Protein AF-A0A0P7USP6-F1 (afdb_monomer_lite)

pLDDT: mean 90.41, std 5.99, range [73.12, 97.75]

Sequence (71 aa):
MLEKEKFPQEYFPECKWSRKGFIRTRWALADCAFDLVNIHLFHDASNLVAWEKSPSVYSGTRQKALGYVLD

Radius of gyration: 14.47 Å; chains: 1; bounding box: 33×25×40 Å

Foldseek 3Di:
DKDWDADDCVLPVVDPDDPWTKIWDWDDDPPDIDIDIDGGQDDPVVVVVCVVDPNDSSVVSVVVRVVVVVD

Organism: Scleropages formosus (NCBI:txid113540)

InterPro domains:
  IPR036691 Endonuclease/exonuclease/phosphatase superfamily [G3DSA:3.60.10.10] (10-66)
  IPR036691 Endonuclease/exonuclease/phosphatase superfamily [SSF56219] (4-66)
  IPR039737 Type I inositol 1,4,5-trisphosphate 5-phosphatase [PTHR12997] (1-71)

Structure (mmCIF, N/CA/C/O backbone):
data_AF-A0A0P7USP6-F1
#
_entry.id   AF-A0A0P7USP6-F1
#
loop_
_atom_site.group_PDB
_atom_site.id
_atom_site.type_symbol
_atom_site.label_atom_id
_atom_site.label_alt_id
_atom_site.label_comp_id
_atom_site.label_asym_id
_atom_site.label_entity_id
_atom_site.label_seq_id
_atom_site.pdbx_PDB_ins_code
_atom_site.Cartn_x
_atom_site.Cartn_y
_atom_site.Cartn_z
_atom_site.occupancy
_atom_site.B_iso_or_equiv
_atom_site.auth_seq_id
_atom_site.auth_comp_id
_atom_site.auth_asym_id
_atom_site.auth_atom_id
_atom_site.pdbx_PDB_model_num
ATOM 1 N N . MET A 1 1 ? -8.079 7.163 15.214 1.00 84.12 1 MET A N 1
ATOM 2 C CA . MET A 1 1 ? -6.765 7.774 14.908 1.00 84.12 1 MET A CA 1
ATOM 3 C C . MET A 1 1 ? -6.572 7.741 13.402 1.00 84.12 1 MET A C 1
ATOM 5 O O . MET A 1 1 ? -6.875 6.710 12.810 1.00 84.12 1 MET A O 1
ATOM 9 N N . LEU A 1 2 ? -6.174 8.860 12.795 1.00 94.00 2 LEU A N 1
ATOM 10 C CA . LEU A 1 2 ? -5.852 8.939 11.369 1.00 94.00 2 LEU A CA 1
ATOM 11 C C . LEU A 1 2 ? -4.342 8.778 11.211 1.00 94.00 2 LEU A C 1
ATOM 13 O O . 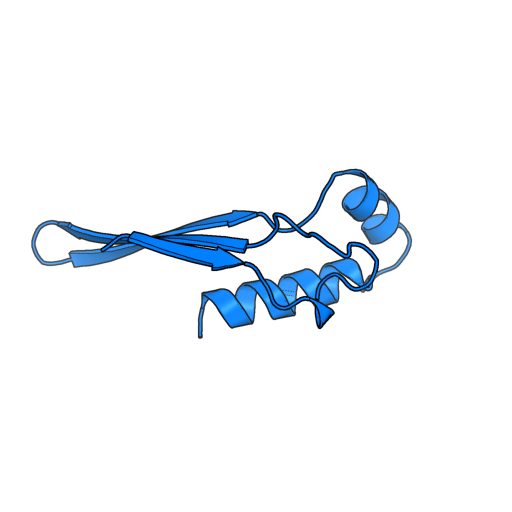LEU A 1 2 ? -3.590 9.595 11.736 1.00 94.00 2 LEU A O 1
ATOM 17 N N . GLU A 1 3 ? -3.927 7.759 10.477 1.00 96.19 3 GLU A N 1
ATOM 18 C CA . GLU A 1 3 ? -2.547 7.559 10.051 1.00 96.19 3 GLU A CA 1
ATOM 19 C C . GLU A 1 3 ? -2.461 7.873 8.557 1.00 96.19 3 GLU A C 1
ATOM 21 O O . GLU A 1 3 ? -3.299 7.438 7.761 1.00 96.19 3 GLU A O 1
ATOM 26 N N . LYS A 1 4 ? -1.475 8.682 8.176 1.00 96.44 4 LYS A N 1
ATOM 27 C CA . LYS A 1 4 ? -1.237 9.063 6.788 1.00 96.44 4 LYS A CA 1
ATOM 28 C C . LYS A 1 4 ? 0.257 9.140 6.554 1.00 96.44 4 LYS A C 1
ATOM 30 O O . LYS A 1 4 ? 0.903 10.073 7.027 1.00 96.44 4 LYS A O 1
ATOM 35 N N . GLU A 1 5 ? 0.763 8.220 5.750 1.00 95.44 5 GLU A N 1
ATOM 36 C CA . GLU A 1 5 ? 2.189 8.119 5.472 1.00 95.44 5 GLU A CA 1
ATOM 37 C C . GLU A 1 5 ? 2.469 8.050 3.976 1.00 95.44 5 GLU A C 1
ATOM 39 O O . GLU A 1 5 ? 1.643 7.612 3.167 1.00 95.44 5 GLU A O 1
ATOM 44 N N . LYS A 1 6 ? 3.652 8.536 3.601 1.00 94.50 6 LYS A N 1
ATOM 45 C CA . LYS A 1 6 ? 4.200 8.383 2.254 1.00 94.50 6 LYS A CA 1
ATOM 46 C C . LYS A 1 6 ? 5.134 7.187 2.245 1.00 94.50 6 LYS A C 1
ATOM 48 O O . LYS A 1 6 ? 5.841 6.960 3.219 1.00 94.50 6 LYS A O 1
ATOM 53 N N . PHE A 1 7 ? 5.186 6.482 1.122 1.00 93.62 7 PHE A N 1
ATOM 54 C CA . PHE A 1 7 ? 6.167 5.414 0.971 1.00 93.62 7 PHE A CA 1
ATOM 55 C C . PHE A 1 7 ? 7.601 5.955 0.939 1.00 93.62 7 PHE A C 1
ATOM 57 O O . PHE A 1 7 ? 7.810 7.076 0.456 1.00 93.62 7 PHE A O 1
ATOM 64 N N . PRO A 1 8 ? 8.584 5.145 1.378 1.00 91.81 8 PRO A N 1
ATOM 65 C CA . PRO A 1 8 ? 9.996 5.474 1.245 1.00 91.81 8 PRO A CA 1
ATOM 66 C C . PRO A 1 8 ? 10.376 5.832 -0.198 1.00 91.81 8 PRO A C 1
ATOM 68 O O . PRO A 1 8 ? 9.873 5.249 -1.166 1.00 91.81 8 PRO A O 1
ATOM 71 N N . GLN A 1 9 ? 11.275 6.805 -0.352 1.00 88.12 9 GLN A N 1
ATOM 72 C CA . GLN A 1 9 ? 11.678 7.322 -1.662 1.00 88.12 9 GLN A CA 1
ATOM 73 C C . GLN A 1 9 ? 12.338 6.237 -2.525 1.00 88.12 9 GLN A C 1
ATOM 75 O O . GLN A 1 9 ? 12.175 6.243 -3.748 1.00 88.12 9 GLN A O 1
ATOM 80 N N . GLU A 1 10 ? 13.031 5.274 -1.913 1.00 88.88 10 GLU A N 1
ATOM 81 C CA . GLU A 1 10 ? 13.663 4.153 -2.613 1.00 88.88 10 GLU A CA 1
ATOM 82 C C . GLU A 1 10 ? 12.668 3.227 -3.328 1.00 88.88 10 GLU A C 1
ATOM 84 O O . GLU A 1 10 ? 13.063 2.472 -4.216 1.00 88.88 10 GLU A O 1
ATOM 89 N N . TYR A 1 11 ? 11.376 3.280 -2.987 1.00 87.81 11 TYR A N 1
ATOM 90 C CA . TYR A 1 11 ? 10.349 2.504 -3.689 1.00 87.81 11 TYR A CA 1
ATOM 91 C C . TYR A 1 11 ? 9.970 3.172 -5.017 1.00 87.81 11 TYR A C 1
ATOM 93 O O . TYR A 1 11 ? 9.517 2.502 -5.944 1.00 87.81 11 TYR A O 1
ATOM 101 N N . PHE A 1 12 ? 10.201 4.483 -5.136 1.00 83.56 12 PHE A N 1
ATOM 102 C CA . PHE A 1 12 ? 9.843 5.303 -6.292 1.00 83.56 12 PHE A CA 1
ATOM 103 C C . PHE A 1 12 ? 11.022 6.184 -6.738 1.00 83.56 12 PHE A C 1
ATOM 105 O O . PHE A 1 12 ? 10.888 7.410 -6.781 1.00 83.56 12 PHE A O 1
ATOM 112 N N . PRO A 1 13 ? 12.179 5.592 -7.095 1.00 79.38 13 PRO A N 1
ATOM 113 C CA . PRO A 1 13 ? 13.418 6.339 -7.326 1.00 79.38 13 PRO A CA 1
ATOM 114 C C . PRO A 1 13 ? 13.306 7.345 -8.479 1.00 79.38 13 PRO A C 1
ATOM 116 O O . PRO A 1 13 ? 13.938 8.397 -8.450 1.00 79.38 13 PRO A O 1
ATOM 119 N N . GLU A 1 14 ? 12.450 7.066 -9.461 1.00 79.06 14 GLU A N 1
ATOM 120 C CA . GLU A 1 14 ? 12.221 7.942 -10.615 1.00 79.06 14 GLU A CA 1
ATOM 121 C C . GLU A 1 14 ? 11.366 9.178 -10.287 1.00 79.06 14 GLU A C 1
ATOM 123 O O . GLU A 1 14 ? 11.309 10.127 -11.067 1.00 79.06 14 GLU A O 1
ATOM 128 N N . CYS A 1 15 ? 10.711 9.209 -9.122 1.00 77.06 15 CYS A N 1
ATOM 129 C CA . CYS A 1 15 ? 9.809 10.287 -8.729 1.00 77.06 15 CYS A CA 1
ATOM 130 C C . CYS A 1 15 ? 10.279 10.951 -7.432 1.00 77.06 15 CYS A C 1
ATOM 132 O O . CYS A 1 15 ? 9.902 10.522 -6.345 1.00 77.06 15 CYS A O 1
ATOM 134 N N . LYS A 1 16 ? 11.050 12.043 -7.542 1.00 73.12 16 LYS A N 1
ATOM 135 C CA . LYS A 1 16 ? 11.611 12.794 -6.394 1.00 73.12 16 LYS A CA 1
ATOM 136 C C . LYS A 1 16 ? 10.578 13.271 -5.359 1.00 73.12 16 LYS A C 1
ATOM 138 O O . LYS A 1 16 ? 10.945 13.549 -4.226 1.00 73.12 16 LYS A O 1
ATOM 143 N N . TRP A 1 17 ? 9.311 13.415 -5.755 1.00 74.56 17 TRP A N 1
ATOM 144 C CA . TRP A 1 17 ? 8.224 13.910 -4.901 1.00 74.56 17 TRP A CA 1
ATOM 145 C C . TRP A 1 17 ? 6.970 13.061 -5.076 1.00 74.56 17 TRP A C 1
ATOM 147 O O . TRP A 1 17 ? 5.915 13.525 -5.519 1.00 74.56 17 TRP A O 1
ATOM 157 N N . SER A 1 18 ? 7.098 11.783 -4.738 1.00 83.94 18 SER A N 1
ATOM 158 C CA . SER A 1 18 ? 5.987 10.848 -4.823 1.00 83.94 18 SER A CA 1
ATOM 159 C C . SER A 1 18 ? 4.837 11.238 -3.879 1.00 83.94 18 SER A C 1
ATOM 161 O O . SER A 1 18 ? 5.029 11.604 -2.717 1.00 83.94 18 SER A O 1
ATOM 163 N N . ARG A 1 19 ? 3.603 11.145 -4.393 1.00 88.75 19 ARG A N 1
ATOM 164 C CA . ARG A 1 19 ? 2.356 11.211 -3.601 1.00 88.75 19 ARG A CA 1
ATOM 165 C C . ARG A 1 19 ? 1.818 9.814 -3.262 1.00 88.75 19 ARG A C 1
ATOM 167 O O . ARG A 1 19 ? 0.646 9.684 -2.908 1.00 88.75 19 ARG A O 1
ATOM 174 N N . LYS A 1 20 ? 2.629 8.774 -3.468 1.00 92.44 20 LYS A N 1
ATOM 175 C CA . LYS A 1 20 ? 2.275 7.386 -3.169 1.00 92.44 20 LYS A CA 1
ATOM 176 C C . LYS A 1 20 ? 2.455 7.131 -1.677 1.00 92.44 20 LYS A C 1
ATOM 178 O O . LYS A 1 20 ? 3.367 7.669 -1.051 1.00 92.44 20 LYS A O 1
ATOM 183 N N . GLY A 1 21 ? 1.549 6.354 -1.116 1.00 95.25 21 GLY A N 1
ATOM 184 C CA . GLY A 1 21 ? 1.444 6.157 0.320 1.00 95.25 21 GLY A CA 1
ATOM 185 C C . GLY A 1 21 ? 0.102 5.547 0.672 1.00 95.25 21 GLY A C 1
ATOM 186 O O . GLY A 1 21 ? -0.594 5.018 -0.203 1.00 95.25 21 GLY A O 1
ATOM 187 N N . PHE A 1 22 ? -0.279 5.668 1.934 1.00 96.69 22 PHE A N 1
ATOM 188 C CA . PHE A 1 22 ? -1.549 5.152 2.411 1.00 96.69 22 PHE A CA 1
ATOM 189 C C . PHE A 1 22 ? -2.192 6.074 3.441 1.00 96.69 22 PHE A C 1
ATOM 191 O O . PHE A 1 22 ? -1.567 6.971 4.014 1.00 96.69 22 PHE A O 1
ATOM 198 N N . ILE A 1 23 ? -3.483 5.847 3.639 1.00 97.75 23 ILE A N 1
ATOM 199 C CA . ILE A 1 23 ? -4.249 6.384 4.751 1.00 97.75 23 ILE A CA 1
ATOM 200 C C . ILE A 1 23 ? -4.857 5.197 5.482 1.00 97.75 23 ILE A C 1
ATOM 202 O O . ILE A 1 23 ? -5.539 4.384 4.855 1.00 97.75 23 ILE A O 1
ATOM 206 N N . ARG A 1 24 ? -4.643 5.119 6.794 1.00 97.19 24 ARG A N 1
ATOM 207 C CA . ARG A 1 24 ? -5.269 4.131 7.668 1.00 97.19 24 ARG A CA 1
ATOM 208 C C . ARG A 1 24 ? -6.138 4.827 8.703 1.00 97.19 24 ARG A C 1
ATOM 210 O O . ARG A 1 24 ? -5.771 5.837 9.305 1.00 97.19 24 ARG A O 1
ATOM 217 N N . THR A 1 25 ? -7.307 4.246 8.925 1.00 97.38 25 THR A N 1
A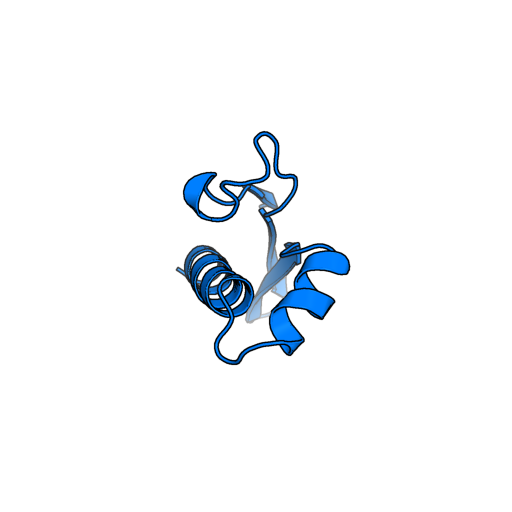TOM 218 C CA . THR A 1 25 ? -8.172 4.590 10.051 1.00 97.38 25 THR A CA 1
ATOM 219 C C . THR A 1 25 ? -8.537 3.318 10.795 1.00 97.38 25 THR A C 1
ATOM 221 O O . THR A 1 25 ? -8.950 2.343 10.171 1.00 97.38 25 THR A O 1
ATOM 224 N N . ARG A 1 26 ? -8.384 3.339 12.120 1.00 96.81 26 ARG A N 1
ATOM 225 C CA . ARG A 1 26 ? -8.823 2.253 13.000 1.00 96.81 26 ARG A CA 1
ATOM 226 C C . ARG A 1 26 ? -10.228 2.527 13.510 1.00 96.81 26 ARG A C 1
ATOM 228 O O . ARG A 1 26 ? -10.485 3.612 14.042 1.00 96.81 26 ARG A O 1
ATOM 235 N N . TRP A 1 27 ? -11.093 1.535 13.364 1.00 96.81 27 TRP A N 1
ATOM 236 C CA . TRP A 1 27 ? -12.489 1.553 13.774 1.00 96.81 27 TRP A CA 1
ATOM 237 C C . TRP A 1 27 ? -12.738 0.442 14.786 1.00 96.81 27 TRP A C 1
ATOM 239 O O . TRP A 1 27 ? -12.084 -0.599 14.758 1.00 96.81 27 TRP A O 1
ATOM 249 N N . ALA A 1 28 ? -13.693 0.676 15.676 1.00 97.25 28 ALA A N 1
ATOM 250 C CA . ALA A 1 28 ? -14.234 -0.335 16.566 1.00 97.25 28 ALA A CA 1
ATOM 251 C C . ALA A 1 28 ? -15.755 -0.298 16.428 1.00 97.25 28 ALA A C 1
ATOM 253 O O . ALA A 1 28 ? -16.369 0.753 16.627 1.00 97.25 28 ALA A O 1
ATOM 254 N N . LEU A 1 29 ? -16.346 -1.423 16.037 1.00 96.94 29 LEU A N 1
ATOM 255 C CA . LEU A 1 29 ? -17.787 -1.593 15.910 1.00 96.94 29 LEU A CA 1
ATOM 256 C C . LEU A 1 29 ? -18.188 -2.849 16.680 1.00 96.94 29 LEU A C 1
ATOM 258 O O . LEU A 1 29 ? -17.770 -3.950 16.322 1.00 96.94 29 LEU A O 1
ATOM 262 N N . ALA A 1 30 ? -18.998 -2.668 17.727 1.00 95.50 30 ALA A N 1
ATOM 263 C CA . ALA A 1 30 ? -19.277 -3.711 18.715 1.00 95.50 30 ALA A CA 1
ATOM 264 C C . ALA A 1 30 ? -17.961 -4.343 19.219 1.00 95.50 30 ALA A C 1
ATOM 266 O 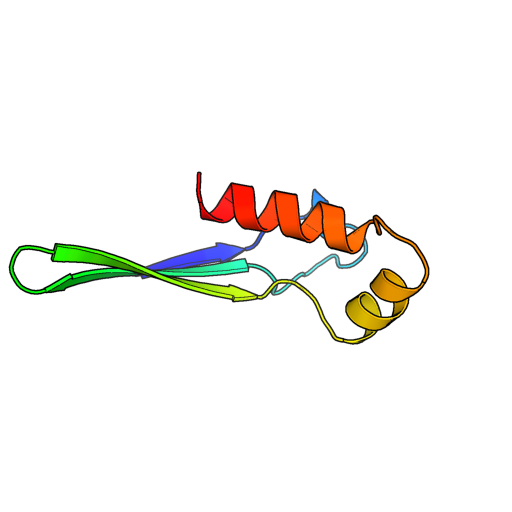O . ALA A 1 30 ? -17.038 -3.614 19.585 1.00 95.50 30 ALA A O 1
ATOM 267 N N . ASP A 1 31 ? -17.853 -5.669 19.171 1.00 95.94 31 ASP A N 1
ATOM 268 C CA . ASP A 1 31 ? -16.686 -6.421 19.643 1.00 95.94 31 ASP A CA 1
ATOM 269 C C . ASP A 1 31 ? -15.622 -6.640 18.548 1.00 95.94 31 ASP A C 1
ATOM 271 O O . ASP A 1 31 ? -14.748 -7.498 18.676 1.00 95.94 31 ASP A O 1
ATOM 275 N N . CYS A 1 32 ? -15.685 -5.882 17.446 1.00 97.50 32 CYS A N 1
ATOM 276 C CA . CYS A 1 32 ? -14.756 -5.998 16.326 1.00 97.50 32 CYS A CA 1
ATOM 277 C C . CYS A 1 32 ? -13.978 -4.696 16.105 1.00 97.50 32 CYS A C 1
ATOM 279 O O . CYS A 1 32 ? -14.547 -3.661 15.750 1.00 97.50 32 CYS A O 1
ATOM 281 N N . ALA A 1 33 ? -12.656 -4.764 16.269 1.00 97.06 33 ALA A N 1
ATOM 282 C CA . ALA A 1 33 ? -11.740 -3.712 15.848 1.00 97.06 33 ALA A CA 1
ATOM 283 C C . ALA A 1 33 ? -11.128 -4.063 14.487 1.00 97.06 33 ALA A C 1
ATOM 285 O O . ALA A 1 33 ? -10.661 -5.184 14.285 1.00 97.06 33 ALA A O 1
ATOM 286 N N . PHE A 1 34 ? -11.111 -3.106 13.562 1.00 95.88 34 PHE A N 1
ATOM 287 C CA . PHE A 1 34 ? -10.551 -3.298 12.226 1.00 95.88 34 PHE A CA 1
ATOM 288 C C . PHE A 1 34 ? -9.960 -2.005 11.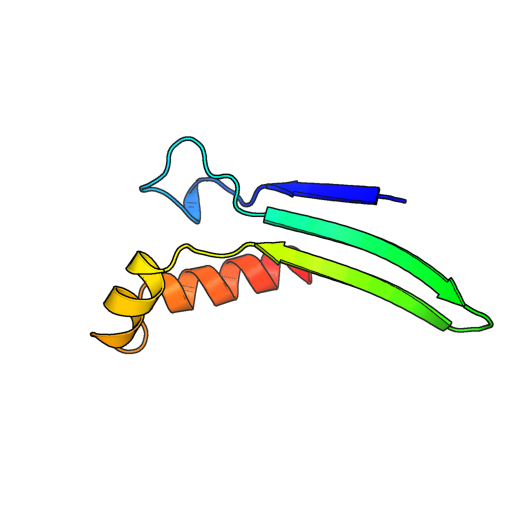670 1.00 95.88 34 PHE A C 1
ATOM 290 O O . PHE A 1 34 ? -10.302 -0.899 12.097 1.00 95.88 34 PHE A O 1
ATOM 297 N N . ASP A 1 35 ? -9.085 -2.158 10.680 1.00 96.19 35 ASP A N 1
ATOM 298 C CA . ASP A 1 35 ? -8.481 -1.043 9.963 1.00 96.19 35 ASP A CA 1
ATOM 299 C C . ASP A 1 35 ? -9.059 -0.929 8.560 1.00 96.19 35 ASP A C 1
ATOM 301 O O . ASP A 1 35 ? -9.113 -1.899 7.805 1.00 96.19 35 ASP A O 1
ATOM 305 N N . LEU A 1 36 ? -9.447 0.288 8.190 1.00 96.62 36 LEU A N 1
ATOM 306 C CA . LEU A 1 36 ? -9.711 0.648 6.804 1.00 96.62 36 LEU A CA 1
ATOM 307 C C . LEU A 1 36 ? -8.466 1.329 6.255 1.00 96.62 36 LEU A C 1
ATOM 309 O O . LEU A 1 36 ? -8.082 2.404 6.731 1.00 96.62 36 LEU A O 1
ATOM 313 N N . VAL A 1 37 ? -7.847 0.694 5.261 1.00 96.50 37 VAL A N 1
ATOM 314 C CA . VAL A 1 37 ? -6.603 1.158 4.649 1.00 96.50 37 VAL A CA 1
ATOM 315 C C . VAL A 1 37 ? -6.834 1.475 3.176 1.00 96.50 37 VAL A C 1
ATOM 317 O O . VAL A 1 37 ? -7.213 0.608 2.392 1.00 96.50 37 VAL A O 1
ATOM 320 N N . ASN A 1 38 ? -6.593 2.725 2.794 1.00 96.56 38 ASN A N 1
ATOM 321 C CA . ASN A 1 38 ? -6.608 3.173 1.406 1.00 96.56 38 ASN A CA 1
ATOM 322 C C . ASN A 1 38 ? -5.164 3.361 0.928 1.00 96.56 38 ASN A C 1
ATOM 324 O O . ASN A 1 38 ? -4.434 4.173 1.497 1.00 96.56 38 ASN A O 1
ATOM 328 N N . ILE A 1 39 ? -4.757 2.614 -0.100 1.00 95.00 39 ILE A N 1
ATOM 329 C CA . ILE A 1 39 ? -3.375 2.567 -0.588 1.00 95.00 39 ILE A CA 1
ATOM 330 C C . ILE A 1 39 ? -3.296 3.135 -2.007 1.00 95.00 39 ILE A C 1
ATOM 332 O O . ILE A 1 39 ? -4.006 2.703 -2.914 1.00 95.00 39 ILE A O 1
ATOM 336 N N . HIS A 1 40 ? -2.364 4.061 -2.227 1.00 93.00 40 HIS A N 1
ATOM 337 C CA . HIS A 1 40 ? -2.090 4.661 -3.528 1.00 93.00 40 HIS A CA 1
ATOM 338 C C . HIS A 1 40 ? -0.706 4.241 -4.027 1.00 93.00 40 HIS A C 1
ATOM 340 O O . HIS A 1 40 ? 0.311 4.759 -3.569 1.00 93.00 40 HIS A O 1
ATOM 346 N N . LEU A 1 41 ? -0.674 3.316 -4.992 1.00 87.62 41 LEU A N 1
ATOM 347 C CA . LEU A 1 41 ? 0.542 2.595 -5.374 1.00 87.62 41 LEU A CA 1
ATOM 348 C C . LEU A 1 41 ? 1.251 3.136 -6.635 1.00 87.62 41 LEU A C 1
ATOM 350 O O . LEU A 1 41 ? 2.392 3.561 -6.535 1.00 87.62 41 LEU A O 1
ATOM 354 N N . PHE A 1 42 ? 0.618 3.198 -7.817 1.00 82.25 42 PHE A N 1
ATOM 355 C CA . PHE A 1 42 ? 1.272 3.655 -9.073 1.00 82.25 42 PHE A CA 1
ATOM 356 C C . PHE A 1 42 ? 0.318 4.444 -9.971 1.00 82.25 42 PHE A C 1
ATOM 358 O O . PHE A 1 42 ? -0.828 4.665 -9.589 1.00 82.25 42 PHE A O 1
ATOM 365 N N . HIS A 1 43 ? 0.822 4.981 -11.083 1.00 79.44 43 HIS A N 1
ATOM 366 C CA . HIS A 1 43 ? 0.019 5.595 -12.147 1.00 79.44 43 HIS A CA 1
ATOM 367 C C . HIS A 1 43 ? -0.086 4.644 -13.348 1.00 79.44 43 HIS A C 1
ATOM 369 O O . HIS A 1 43 ? 0.690 3.693 -13.458 1.00 79.44 43 HIS A O 1
ATOM 375 N N . ASP A 1 44 ? -0.990 4.936 -14.279 1.00 83.25 44 ASP A N 1
ATOM 376 C CA . ASP A 1 44 ? -1.351 4.017 -15.366 1.00 83.25 44 ASP A CA 1
ATOM 377 C C . ASP A 1 44 ? -0.183 3.632 -16.278 1.00 83.25 44 ASP A C 1
ATOM 379 O O . ASP A 1 44 ? -0.056 2.466 -16.637 1.00 83.25 44 ASP A O 1
ATOM 383 N N . ALA A 1 45 ? 0.742 4.552 -16.571 1.00 84.75 45 ALA A N 1
ATOM 384 C CA . ALA A 1 45 ? 1.910 4.211 -17.390 1.00 84.75 45 ALA A CA 1
ATOM 385 C C . ALA A 1 45 ? 2.772 3.082 -16.778 1.00 84.75 45 ALA A C 1
ATOM 387 O O . ALA A 1 45 ? 3.260 2.225 -17.508 1.00 84.75 45 ALA A O 1
ATOM 388 N N . SER A 1 46 ? 2.886 2.993 -15.444 1.00 84.31 46 SER A N 1
ATOM 389 C CA . SER A 1 46 ? 3.582 1.875 -14.790 1.00 84.31 46 SER A CA 1
ATOM 390 C C . SER A 1 46 ? 2.825 0.552 -14.928 1.00 84.31 46 SER A C 1
ATOM 392 O O . SER A 1 46 ? 3.454 -0.498 -14.900 1.00 84.31 46 SER A O 1
ATOM 394 N N . ASN A 1 47 ? 1.491 0.574 -15.063 1.00 84.88 47 ASN A N 1
ATOM 395 C CA . ASN A 1 47 ? 0.702 -0.641 -15.303 1.00 84.88 47 ASN A CA 1
ATOM 396 C C . ASN A 1 47 ? 0.986 -1.222 -16.688 1.00 84.88 47 ASN A C 1
ATOM 398 O O . ASN A 1 47 ? 1.120 -2.436 -16.809 1.00 84.88 47 ASN A O 1
ATOM 402 N N . LEU A 1 48 ? 1.108 -0.361 -17.702 1.00 87.69 48 LEU A N 1
ATOM 403 C CA . LEU A 1 48 ? 1.414 -0.781 -19.069 1.00 87.69 48 LEU A CA 1
ATOM 404 C C . LEU A 1 48 ? 2.807 -1.412 -19.149 1.00 87.69 48 LEU A C 1
ATOM 406 O O . LEU A 1 48 ? 2.934 -2.542 -19.605 1.00 87.69 48 LEU A O 1
ATOM 410 N N . VAL A 1 49 ? 3.827 -0.750 -18.596 1.00 86.88 49 VAL A N 1
ATOM 411 C CA . VAL A 1 49 ? 5.194 -1.302 -18.584 1.00 86.88 49 VAL A CA 1
ATOM 412 C C . VAL A 1 49 ? 5.276 -2.574 -17.732 1.00 86.88 49 VAL A C 1
ATOM 414 O O . VAL A 1 49 ? 5.984 -3.519 -18.069 1.00 86.88 49 VAL A O 1
ATOM 417 N N . ALA A 1 50 ? 4.514 -2.654 -16.633 1.00 88.00 50 ALA A N 1
ATOM 418 C CA . ALA A 1 50 ? 4.467 -3.858 -15.805 1.00 88.00 50 ALA A CA 1
ATOM 419 C C . ALA A 1 50 ? 3.945 -5.100 -16.545 1.00 88.00 50 ALA A C 1
ATOM 421 O O . ALA A 1 50 ? 4.239 -6.211 -16.107 1.00 88.00 50 ALA A O 1
ATOM 422 N N . TRP A 1 51 ? 3.174 -4.914 -17.618 1.00 88.31 51 TRP A N 1
ATOM 423 C CA . TRP A 1 51 ? 2.638 -5.991 -18.446 1.00 88.31 51 TRP A CA 1
ATOM 424 C C . TRP A 1 51 ? 3.672 -6.567 -19.424 1.00 88.31 51 TRP A C 1
ATOM 426 O O . TRP A 1 51 ? 3.571 -7.728 -19.809 1.00 88.31 51 TRP A O 1
ATOM 436 N N . GLU A 1 52 ? 4.693 -5.792 -19.799 1.00 91.94 52 GLU A N 1
ATOM 437 C CA . GLU A 1 52 ? 5.686 -6.187 -20.810 1.00 91.94 52 GLU A CA 1
ATOM 438 C C . GLU A 1 52 ? 6.588 -7.344 -20.351 1.00 91.94 52 GLU A C 1
ATOM 440 O O . GLU A 1 52 ? 7.072 -8.125 -21.171 1.00 91.94 52 GLU A O 1
ATOM 445 N N . LYS A 1 53 ? 6.824 -7.474 -19.038 1.00 88.19 53 LYS A N 1
ATOM 446 C CA . LYS A 1 53 ? 7.678 -8.518 -18.456 1.00 88.19 53 LYS A CA 1
ATOM 447 C C . LYS A 1 53 ? 7.206 -8.902 -17.057 1.00 88.19 53 LYS A C 1
ATOM 449 O O . LYS A 1 53 ? 6.991 -8.032 -16.218 1.00 88.19 53 LYS A O 1
ATOM 454 N N . SER A 1 54 ? 7.129 -10.206 -16.779 1.00 87.31 54 SER A N 1
ATOM 455 C CA . SER A 1 54 ? 6.747 -10.739 -15.466 1.00 87.31 54 SER A CA 1
ATOM 456 C C . SER A 1 54 ? 7.884 -11.555 -14.825 1.00 87.31 54 SER A C 1
ATOM 458 O O . SER A 1 54 ? 8.430 -12.433 -15.496 1.00 87.31 54 SER A O 1
ATOM 460 N N . PRO A 1 55 ? 8.248 -11.297 -13.550 1.00 88.44 55 PRO A N 1
ATOM 461 C CA . PRO A 1 55 ? 7.797 -10.175 -12.724 1.00 88.44 55 PRO A CA 1
ATOM 462 C C . PRO A 1 55 ? 8.423 -8.849 -13.189 1.00 88.44 55 PRO A C 1
ATOM 464 O O . PRO A 1 55 ? 9.594 -8.792 -13.570 1.00 88.44 55 PRO A O 1
ATOM 467 N N . SER A 1 56 ? 7.651 -7.764 -13.131 1.00 90.31 56 SER A N 1
ATOM 468 C CA . SER A 1 56 ? 8.155 -6.415 -13.410 1.00 90.31 56 SER A CA 1
ATOM 469 C C . SER A 1 56 ? 8.700 -5.753 -12.148 1.00 90.31 56 SER A C 1
ATOM 471 O O . SER A 1 56 ? 8.277 -6.066 -11.031 1.00 90.31 56 SER A O 1
ATOM 473 N N . VAL A 1 57 ? 9.572 -4.756 -12.313 1.00 87.69 57 VAL A N 1
ATOM 474 C CA . VAL A 1 57 ? 10.055 -3.928 -11.193 1.00 87.69 57 VAL A CA 1
ATOM 475 C C . VAL A 1 57 ? 8.880 -3.307 -10.425 1.00 87.69 57 VAL A C 1
ATOM 477 O O . VAL A 1 57 ? 8.866 -3.332 -9.198 1.00 87.69 57 VAL A O 1
ATOM 480 N N . TYR A 1 58 ? 7.833 -2.861 -11.128 1.00 88.56 58 TYR A N 1
ATOM 481 C CA . TYR A 1 58 ? 6.627 -2.297 -10.511 1.00 88.56 58 TYR A CA 1
ATOM 482 C C . TYR A 1 58 ? 5.834 -3.315 -9.683 1.00 88.56 58 TYR A C 1
ATOM 484 O O . TYR A 1 58 ? 5.269 -2.951 -8.651 1.00 88.56 58 TYR A O 1
ATOM 492 N N . SER A 1 59 ? 5.801 -4.589 -10.092 1.00 88.44 59 SER A N 1
ATOM 493 C CA . SER A 1 59 ? 5.205 -5.65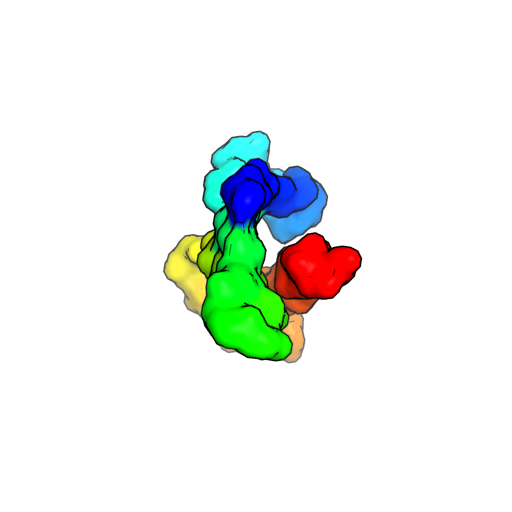7 -9.276 1.00 88.44 59 SER A CA 1
ATOM 494 C C . SER A 1 59 ? 6.005 -5.916 -7.992 1.00 88.44 59 SER A C 1
ATOM 496 O O . SER A 1 59 ? 5.412 -6.060 -6.924 1.00 88.44 59 SER A O 1
ATOM 498 N N . GLY A 1 60 ? 7.339 -5.846 -8.052 1.00 89.94 60 GLY A N 1
ATOM 499 C CA . GLY A 1 60 ? 8.192 -5.916 -6.862 1.00 89.94 60 GLY A CA 1
ATOM 500 C C . GLY A 1 60 ? 7.979 -4.728 -5.920 1.00 89.94 60 GLY A C 1
ATOM 501 O O . GLY A 1 60 ? 7.871 -4.903 -4.707 1.00 89.94 60 GLY A O 1
ATOM 502 N N . THR A 1 61 ? 7.833 -3.515 -6.460 1.00 89.75 61 THR A N 1
ATOM 503 C CA . THR A 1 61 ? 7.505 -2.336 -5.647 1.00 89.75 61 THR A CA 1
ATOM 504 C C . THR A 1 61 ? 6.122 -2.452 -4.997 1.00 89.75 61 THR A C 1
ATOM 506 O O . THR A 1 61 ? 5.979 -2.047 -3.846 1.00 89.75 61 THR A O 1
ATOM 509 N N . ARG A 1 62 ? 5.110 -3.043 -5.665 1.00 90.06 62 ARG A N 1
ATOM 510 C CA . ARG A 1 62 ? 3.787 -3.336 -5.052 1.00 90.06 62 ARG A CA 1
ATOM 511 C C . ARG A 1 62 ? 3.932 -4.177 -3.810 1.00 90.06 62 ARG A C 1
ATOM 513 O O . ARG A 1 62 ? 3.360 -3.840 -2.783 1.00 90.06 62 ARG A O 1
ATOM 520 N N . GLN A 1 63 ? 4.684 -5.262 -3.937 1.00 92.25 63 GLN A N 1
ATOM 521 C CA . GLN A 1 63 ? 4.880 -6.201 -2.851 1.00 92.25 63 GLN A CA 1
ATOM 522 C C . GLN A 1 63 ? 5.546 -5.517 -1.654 1.00 92.25 63 GLN A C 1
ATOM 524 O O . GLN A 1 63 ? 5.049 -5.642 -0.541 1.00 92.25 63 GLN A O 1
ATOM 529 N N . LYS A 1 64 ? 6.608 -4.734 -1.887 1.00 92.62 64 LYS A N 1
ATOM 530 C CA . LYS A 1 64 ? 7.296 -3.975 -0.828 1.00 92.62 64 LYS A CA 1
ATOM 531 C C . LYS A 1 64 ? 6.392 -2.935 -0.170 1.00 92.62 64 LYS A C 1
ATOM 533 O O . LYS A 1 64 ? 6.335 -2.865 1.049 1.00 92.62 64 LYS A O 1
ATOM 538 N N . ALA A 1 65 ? 5.670 -2.152 -0.971 1.00 93.38 65 ALA A N 1
ATOM 539 C CA . ALA A 1 65 ? 4.753 -1.136 -0.468 1.00 93.38 65 ALA A CA 1
ATOM 540 C C . ALA A 1 65 ? 3.597 -1.755 0.330 1.00 93.38 65 ALA A C 1
ATOM 542 O O . ALA A 1 65 ? 3.221 -1.215 1.360 1.00 93.38 65 ALA A O 1
ATOM 543 N N . LEU A 1 66 ? 3.054 -2.892 -0.115 1.00 94.00 66 LEU A N 1
ATOM 544 C CA . LEU A 1 66 ? 2.028 -3.615 0.630 1.00 94.00 66 LEU A CA 1
ATOM 545 C C . LEU A 1 66 ? 2.581 -4.188 1.940 1.00 94.00 66 LEU A C 1
ATOM 547 O O . LEU A 1 66 ? 1.909 -4.066 2.954 1.00 94.00 66 LEU A O 1
ATOM 551 N N . GLY A 1 67 ? 3.796 -4.748 1.930 1.00 94.50 67 GLY A N 1
ATOM 552 C CA . GLY A 1 67 ? 4.492 -5.185 3.146 1.00 94.50 67 GLY A CA 1
ATOM 553 C C . GLY A 1 67 ? 4.641 -4.043 4.150 1.00 94.50 67 GLY A C 1
ATOM 554 O O . GLY A 1 67 ? 4.139 -4.150 5.254 1.00 94.50 67 GLY A O 1
ATOM 555 N N . TYR A 1 68 ? 5.167 -2.896 3.709 1.00 94.19 68 TYR A N 1
ATOM 556 C CA . TYR A 1 68 ? 5.296 -1.689 4.537 1.00 94.19 68 TYR A CA 1
ATOM 557 C C . TYR A 1 68 ? 3.971 -1.214 5.145 1.00 94.19 68 TYR A C 1
ATOM 559 O O . TYR A 1 68 ? 3.954 -0.652 6.229 1.00 94.19 68 TYR A O 1
ATOM 56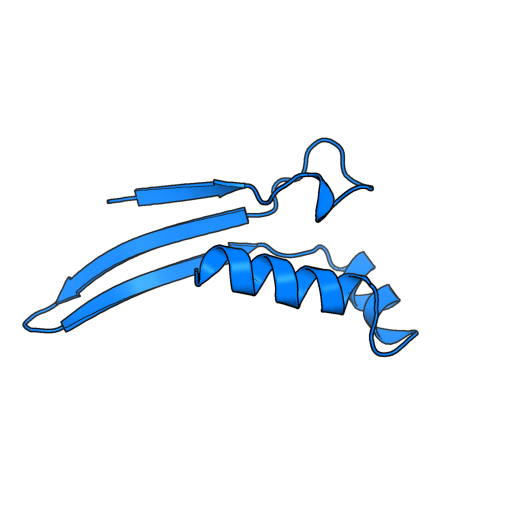7 N N . VAL A 1 69 ? 2.854 -1.392 4.432 1.00 95.12 69 VAL A N 1
ATOM 568 C CA . VAL A 1 69 ? 1.537 -1.056 4.976 1.00 95.12 69 VAL A CA 1
ATOM 569 C C . VAL A 1 69 ? 1.102 -2.069 6.026 1.00 95.12 69 VAL A C 1
ATOM 571 O O . VAL A 1 69 ? 0.418 -1.674 6.954 1.00 95.12 69 VAL A O 1
ATOM 574 N N . LEU A 1 70 ? 1.383 -3.358 5.857 1.00 90.88 70 LEU A N 1
ATOM 575 C CA . LEU A 1 70 ? 0.832 -4.415 6.711 1.00 90.88 70 LEU A CA 1
ATOM 576 C C . LEU A 1 70 ? 1.701 -4.757 7.928 1.00 90.88 70 LEU A C 1
ATOM 578 O O . LEU A 1 70 ? 1.158 -5.332 8.873 1.00 90.88 70 LEU A O 1
ATOM 582 N N . ASP A 1 71 ? 2.990 -4.421 7.880 1.00 83.75 71 ASP A N 1
ATOM 583 C CA . ASP A 1 71 ? 3.929 -4.486 9.008 1.00 83.75 71 ASP A CA 1
ATOM 584 C C . ASP A 1 71 ? 3.571 -3.459 10.104 1.00 83.75 71 ASP A C 1
ATOM 586 O O . ASP A 1 71 ? 3.742 -3.800 11.298 1.00 83.75 71 ASP A O 1
#

Secondary structure (DSSP, 8-state):
-EEEEEPPGGGSTT-TT---EEEEEEEEETTEEEEEEEEE---HHHHHHHHHSSS-HHHHHHHHHHHHHH-